Protein AF-A0A4Q4CUT7-F1 (afdb_monomer_lite)

Structure (mmCIF, N/CA/C/O backbone):
data_AF-A0A4Q4CUT7-F1
#
_entry.id   AF-A0A4Q4CUT7-F1
#
loop_
_atom_site.group_PDB
_atom_site.id
_atom_site.type_symbol
_atom_site.label_atom_i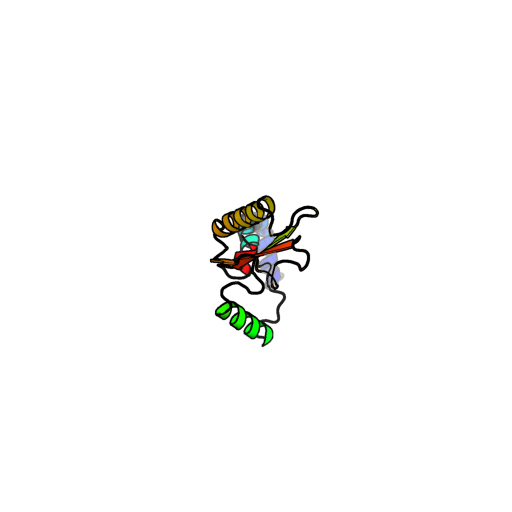d
_atom_site.label_alt_id
_atom_site.label_comp_id
_atom_site.label_asym_id
_atom_site.label_entity_id
_atom_site.label_seq_id
_atom_site.pdbx_PDB_ins_code
_atom_site.Cartn_x
_atom_site.Cartn_y
_atom_site.Cartn_z
_atom_site.occupancy
_atom_site.B_iso_or_equiv
_atom_site.auth_seq_id
_atom_site.auth_comp_id
_atom_site.auth_asym_id
_atom_site.auth_atom_id
_atom_site.pdbx_PDB_model_num
ATOM 1 N N . MET A 1 1 ? 40.977 17.526 -52.378 1.00 51.81 1 MET A N 1
ATOM 2 C CA . MET A 1 1 ? 39.789 16.823 -51.843 1.00 51.81 1 MET A CA 1
ATOM 3 C C . MET A 1 1 ? 39.900 16.820 -50.330 1.00 51.81 1 MET A C 1
ATOM 5 O O . MET A 1 1 ? 40.813 16.193 -49.818 1.00 51.81 1 MET A O 1
ATOM 9 N N . SER A 1 2 ? 39.071 17.582 -49.615 1.00 57.59 2 SER A N 1
ATOM 10 C CA . SER A 1 2 ? 39.191 17.692 -48.155 1.00 57.59 2 SER A CA 1
ATOM 11 C C . SER A 1 2 ? 38.788 16.368 -47.505 1.00 57.59 2 SER A C 1
ATOM 13 O O . SER A 1 2 ? 37.602 16.017 -47.482 1.00 57.59 2 SER A O 1
ATOM 15 N N . THR A 1 3 ? 39.781 15.613 -47.033 1.00 73.75 3 THR A N 1
ATOM 16 C CA . THR A 1 3 ? 39.597 14.352 -46.309 1.00 73.75 3 THR A CA 1
ATOM 17 C C . THR A 1 3 ? 39.015 14.676 -44.942 1.00 73.75 3 THR A C 1
ATOM 19 O O . THR A 1 3 ? 39.726 14.976 -43.990 1.00 73.75 3 THR A O 1
ATOM 22 N N . VAL A 1 4 ? 37.688 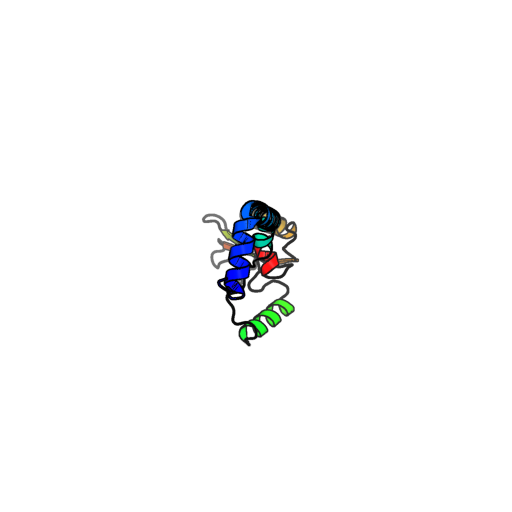14.709 -44.866 1.00 79.06 4 VAL A N 1
ATOM 23 C CA . VAL A 1 4 ? 36.985 14.925 -43.604 1.00 79.06 4 VAL A CA 1
ATOM 24 C C . VAL A 1 4 ? 37.221 13.735 -42.671 1.00 79.06 4 VAL A C 1
ATOM 26 O O . VAL A 1 4 ? 37.198 12.581 -43.106 1.00 79.06 4 VAL A O 1
ATOM 29 N N . GLY A 1 5 ? 37.440 14.018 -41.384 1.00 85.44 5 GLY A N 1
ATOM 30 C CA . GLY A 1 5 ? 37.562 12.990 -40.350 1.00 85.44 5 GLY A CA 1
ATOM 31 C C . GLY A 1 5 ? 36.273 12.167 -40.169 1.00 85.44 5 GLY A C 1
ATOM 32 O O . GLY A 1 5 ? 35.248 12.473 -40.786 1.00 85.44 5 GLY A O 1
ATOM 33 N N . PRO A 1 6 ? 36.279 11.132 -39.308 1.00 85.88 6 PRO A N 1
ATOM 34 C CA . PRO A 1 6 ? 35.166 10.185 -39.151 1.00 85.88 6 PRO A CA 1
ATOM 35 C C . PRO A 1 6 ? 33.792 10.836 -38.916 1.00 85.88 6 PRO A C 1
ATOM 37 O O . PRO A 1 6 ? 32.817 10.469 -39.570 1.00 85.88 6 PRO A O 1
ATOM 40 N N . ILE A 1 7 ? 33.722 11.869 -38.072 1.00 89.50 7 ILE A N 1
ATOM 41 C CA . ILE A 1 7 ? 32.482 12.618 -37.805 1.00 89.50 7 ILE A CA 1
ATOM 42 C C . ILE A 1 7 ? 32.025 13.413 -39.036 1.00 89.50 7 ILE A C 1
ATOM 44 O O . ILE A 1 7 ? 30.839 13.445 -39.355 1.00 89.50 7 ILE A O 1
ATOM 48 N N . GLY A 1 8 ? 32.959 13.998 -39.789 1.00 85.88 8 GLY A N 1
ATOM 49 C CA . GLY A 1 8 ? 32.640 14.719 -41.023 1.00 85.88 8 GLY A CA 1
ATOM 50 C C . GLY A 1 8 ? 32.170 13.796 -42.154 1.00 85.88 8 GLY A C 1
ATOM 51 O O . GLY A 1 8 ? 31.331 14.194 -42.963 1.00 85.88 8 GLY A O 1
ATOM 52 N N . ARG A 1 9 ? 32.641 12.541 -42.189 1.00 86.19 9 ARG A N 1
ATOM 53 C CA . ARG A 1 9 ? 32.096 11.499 -43.079 1.00 86.19 9 ARG A CA 1
ATOM 54 C C . ARG A 1 9 ? 30.661 11.139 -42.699 1.00 86.19 9 ARG A C 1
ATOM 56 O O . ARG A 1 9 ? 29.815 11.063 -43.587 1.00 86.19 9 ARG A O 1
ATOM 63 N N . LEU A 1 10 ? 30.390 10.973 -41.402 1.00 86.50 10 LEU A N 1
ATOM 64 C CA . LEU A 1 10 ? 29.047 10.704 -40.884 1.00 86.50 10 LEU A CA 1
ATOM 65 C C . LEU A 1 10 ? 28.084 11.855 -41.221 1.00 86.50 10 LEU A C 1
ATOM 67 O O . LEU A 1 10 ? 27.010 11.623 -41.762 1.00 86.50 10 LEU A O 1
ATOM 71 N N . GLY A 1 11 ? 28.509 13.103 -41.001 1.00 86.50 11 GLY A N 1
ATOM 72 C CA . GLY A 1 11 ? 27.724 14.294 -41.333 1.00 86.50 11 GLY A CA 1
ATOM 73 C C . GLY A 1 11 ? 27.413 14.407 -42.827 1.00 86.50 11 GLY A C 1
ATOM 74 O O . GLY A 1 11 ? 26.269 14.660 -43.200 1.00 86.50 11 GLY A O 1
ATOM 75 N N . ARG A 1 12 ? 28.396 14.145 -43.702 1.00 87.75 12 ARG A N 1
ATOM 76 C CA . ARG A 1 12 ? 28.175 14.124 -45.159 1.00 87.75 12 ARG A CA 1
ATOM 77 C C . ARG A 1 12 ? 27.188 13.029 -45.572 1.00 87.75 12 ARG A C 1
ATOM 79 O O . ARG A 1 12 ? 26.342 13.272 -46.432 1.00 87.75 12 ARG A O 1
ATOM 86 N N . TYR A 1 13 ? 27.280 11.842 -44.975 1.00 87.62 13 TYR A N 1
ATOM 87 C CA . TYR A 1 13 ? 26.352 10.743 -45.242 1.00 87.62 13 TYR A CA 1
ATOM 88 C C . TYR A 1 13 ? 24.923 11.106 -44.825 1.00 87.62 13 TYR A C 1
ATOM 90 O O . TYR A 1 13 ? 24.005 11.019 -45.639 1.00 87.62 13 TYR A O 1
ATOM 98 N N . THR A 1 14 ? 24.748 11.627 -43.610 1.00 88.00 14 THR A N 1
ATOM 99 C CA . THR A 1 14 ? 23.443 12.070 -43.108 1.00 88.00 14 THR A CA 1
ATOM 100 C C . THR A 1 14 ? 22.843 13.195 -43.951 1.00 88.00 14 THR A C 1
ATOM 102 O O . THR A 1 14 ? 21.649 13.167 -44.230 1.00 88.00 14 THR A O 1
ATOM 105 N N . ALA A 1 15 ? 23.650 14.154 -44.419 1.00 87.31 15 ALA A N 1
ATOM 106 C CA . ALA A 1 15 ? 23.176 15.251 -45.267 1.00 87.31 15 ALA A CA 1
ATOM 107 C C . ALA A 1 15 ? 22.746 14.783 -46.669 1.00 87.31 15 ALA A C 1
ATOM 109 O O . ALA A 1 15 ? 21.752 15.260 -47.209 1.00 87.31 15 ALA A O 1
ATOM 110 N N . THR A 1 16 ? 23.472 13.829 -47.256 1.00 92.06 16 THR A N 1
ATOM 111 C CA . THR A 1 16 ? 23.158 13.286 -48.592 1.00 92.06 16 THR A CA 1
ATOM 112 C C . THR A 1 16 ? 22.003 12.283 -48.573 1.00 92.06 16 THR A C 1
ATOM 114 O O . THR A 1 16 ? 21.274 12.181 -49.554 1.00 92.06 16 THR A O 1
ATOM 117 N N . HIS A 1 17 ? 21.783 11.597 -47.447 1.00 92.38 17 HIS A N 1
ATOM 118 C CA . HIS A 1 17 ? 20.719 10.602 -47.258 1.00 92.38 17 HIS A CA 1
ATOM 119 C C . HIS A 1 17 ? 19.637 11.086 -46.282 1.00 92.38 17 HIS A C 1
ATOM 121 O O . HIS A 1 17 ? 18.959 10.281 -45.642 1.00 92.38 17 HIS A O 1
ATOM 127 N N . PHE A 1 18 ? 19.451 12.407 -46.179 1.00 91.50 18 PHE A N 1
ATOM 128 C CA . PHE A 1 18 ? 18.626 13.051 -45.153 1.00 91.50 18 PHE A CA 1
ATOM 129 C C . PHE A 1 18 ? 17.238 12.420 -44.998 1.00 91.50 18 PHE A C 1
ATOM 131 O O . PHE A 1 18 ? 16.833 12.107 -43.884 1.00 91.50 18 PHE A O 1
ATOM 138 N N . LYS A 1 19 ? 16.531 12.156 -46.106 1.00 92.88 19 LYS A N 1
ATOM 139 C CA . LYS A 1 19 ? 15.190 11.546 -46.068 1.00 92.88 19 LYS A CA 1
ATOM 140 C C . LYS A 1 19 ? 15.194 10.151 -45.437 1.00 92.88 19 LYS A C 1
ATOM 142 O O . LYS A 1 19 ? 14.329 9.856 -44.624 1.00 92.88 19 LYS A O 1
ATOM 147 N N . GLN A 1 20 ? 16.161 9.303 -45.789 1.00 93.44 20 GLN A N 1
ATOM 148 C CA . GLN A 1 20 ? 16.259 7.942 -45.250 1.00 93.44 20 GLN A CA 1
ATOM 149 C C . GLN A 1 20 ? 16.626 7.963 -43.767 1.00 93.44 20 GLN A C 1
ATOM 151 O O . GLN A 1 20 ? 16.034 7.232 -42.978 1.00 93.44 20 GLN A O 1
ATOM 156 N N . VAL A 1 21 ? 17.555 8.840 -43.378 1.00 94.31 21 VAL A N 1
ATOM 157 C CA . VAL A 1 21 ? 17.946 9.004 -41.974 1.00 94.31 21 VAL A CA 1
ATOM 158 C C . VAL A 1 21 ? 16.781 9.548 -41.145 1.00 94.31 21 VAL A C 1
ATOM 160 O O . VAL A 1 21 ? 16.514 9.028 -40.066 1.00 94.31 21 VAL A O 1
ATOM 163 N N . ALA A 1 22 ? 16.043 10.534 -41.661 1.00 94.94 22 ALA A N 1
ATOM 164 C CA . ALA A 1 22 ? 14.864 11.085 -41.000 1.00 94.94 22 ALA A CA 1
ATOM 165 C C . ALA A 1 22 ? 13.750 10.039 -40.837 1.00 94.94 22 ALA A C 1
ATOM 167 O O . ALA A 1 22 ? 13.173 9.936 -39.760 1.00 94.94 22 ALA A O 1
ATOM 168 N N . ILE A 1 23 ? 13.484 9.224 -41.865 1.00 97.00 23 ILE A N 1
ATOM 169 C CA . ILE A 1 23 ? 12.526 8.110 -41.773 1.00 97.00 23 ILE A CA 1
ATOM 170 C C . ILE A 1 23 ? 12.998 7.077 -40.746 1.00 97.00 23 ILE A C 1
ATOM 172 O O . ILE A 1 23 ? 12.199 6.642 -39.925 1.00 97.00 23 ILE A O 1
ATOM 176 N N . GLY A 1 24 ? 14.285 6.717 -40.745 1.00 97.00 24 GLY A N 1
ATOM 177 C CA . GLY A 1 24 ? 14.851 5.782 -39.771 1.00 97.00 24 GLY A CA 1
ATOM 178 C C . GLY A 1 24 ? 14.673 6.260 -38.328 1.00 97.00 24 GLY A C 1
ATOM 179 O O . GLY A 1 24 ? 14.189 5.506 -37.485 1.00 97.00 24 GLY A O 1
ATOM 180 N N . TRP A 1 25 ? 14.977 7.532 -38.056 1.00 97.50 25 TRP A N 1
ATOM 181 C CA . TRP A 1 25 ? 14.715 8.145 -36.751 1.00 97.50 25 TRP A CA 1
ATOM 182 C C . TRP A 1 25 ? 13.224 8.235 -36.433 1.00 97.50 25 TRP A C 1
ATOM 184 O O . TRP A 1 25 ? 12.837 7.971 -35.300 1.00 97.50 25 TRP A O 1
ATOM 194 N N . GLY A 1 26 ? 12.380 8.553 -37.415 1.00 97.81 26 GLY A N 1
ATOM 195 C CA . GLY A 1 26 ? 10.928 8.579 -37.247 1.00 97.81 26 GLY A CA 1
ATOM 196 C C . GLY A 1 26 ? 10.371 7.215 -36.843 1.00 97.81 26 GLY A C 1
ATOM 197 O O . GLY A 1 26 ? 9.613 7.125 -35.883 1.00 97.81 26 GLY A O 1
ATOM 198 N N . ILE A 1 27 ? 10.802 6.142 -37.510 1.00 97.62 27 ILE A N 1
ATOM 199 C CA . ILE A 1 27 ? 10.438 4.765 -37.153 1.00 97.62 27 ILE A CA 1
ATOM 200 C C . ILE A 1 27 ? 10.931 4.436 -35.743 1.00 97.62 27 ILE A C 1
ATOM 202 O O . ILE A 1 27 ? 10.158 3.912 -34.949 1.00 97.62 27 ILE A O 1
ATOM 206 N N . LEU A 1 28 ? 12.180 4.772 -35.404 1.00 97.31 28 LEU A N 1
ATOM 207 C CA . LEU A 1 28 ? 12.722 4.539 -34.063 1.00 97.31 28 LEU A CA 1
ATOM 208 C C . LEU A 1 28 ? 11.877 5.237 -32.987 1.00 97.31 28 LEU A C 1
ATOM 210 O O . LEU A 1 28 ? 11.495 4.609 -32.004 1.00 97.31 28 LEU A O 1
ATOM 214 N N . VAL A 1 29 ? 11.556 6.518 -33.186 1.00 97.38 29 VAL A N 1
ATOM 215 C CA . VAL A 1 29 ? 10.726 7.297 -32.259 1.00 97.38 29 VAL A CA 1
ATOM 216 C C . VAL A 1 29 ? 9.326 6.704 -32.152 1.00 97.38 29 VAL A C 1
ATOM 218 O O . VAL A 1 29 ? 8.828 6.569 -31.042 1.00 97.38 29 VAL A O 1
ATOM 221 N N . LEU A 1 30 ? 8.705 6.301 -33.263 1.00 97.06 30 LEU A N 1
ATOM 222 C CA . LEU A 1 30 ? 7.387 5.659 -33.248 1.00 97.06 30 LEU A CA 1
ATOM 223 C C . LEU A 1 30 ? 7.407 4.337 -32.480 1.00 97.06 30 LEU A C 1
ATOM 225 O O . LEU A 1 30 ? 6.518 4.089 -31.670 1.00 97.06 30 LEU A O 1
ATOM 229 N N . VAL A 1 31 ? 8.435 3.512 -32.685 1.00 95.62 31 VAL A N 1
ATOM 230 C CA . VAL A 1 31 ? 8.616 2.270 -31.926 1.00 95.62 31 VAL A CA 1
ATOM 231 C C . VAL A 1 31 ? 8.747 2.587 -30.439 1.00 95.62 31 VAL A C 1
ATOM 233 O O . VAL A 1 31 ? 8.002 2.027 -29.644 1.00 95.62 31 VAL A O 1
ATOM 236 N N . LEU A 1 32 ? 9.619 3.521 -30.049 1.00 94.94 32 LEU A N 1
ATOM 237 C CA . LEU A 1 32 ? 9.782 3.919 -28.646 1.00 94.94 32 LEU A CA 1
ATOM 238 C C . LEU A 1 32 ? 8.498 4.516 -28.048 1.00 94.94 32 LEU A C 1
ATOM 240 O O . LEU A 1 32 ? 8.172 4.221 -26.901 1.00 94.94 32 LEU A O 1
ATOM 244 N N . ALA A 1 33 ? 7.736 5.291 -28.821 1.00 91.94 33 ALA A N 1
ATOM 245 C CA . ALA A 1 33 ? 6.464 5.868 -28.394 1.00 91.94 33 ALA A CA 1
ATOM 246 C C . ALA A 1 33 ? 5.421 4.788 -28.068 1.00 91.94 33 ALA A C 1
ATOM 248 O O . ALA A 1 33 ? 4.698 4.921 -27.085 1.00 91.94 33 ALA A O 1
ATOM 249 N N . VAL A 1 34 ? 5.392 3.678 -28.814 1.00 93.19 34 VAL A N 1
ATOM 250 C CA . VAL A 1 34 ? 4.544 2.514 -28.487 1.00 93.19 34 VAL A CA 1
ATOM 251 C C . VAL A 1 34 ? 4.910 1.905 -27.126 1.00 93.19 34 VAL A C 1
ATOM 253 O O . VAL A 1 34 ? 4.046 1.362 -26.439 1.00 93.19 34 VAL A O 1
ATOM 256 N N . PHE A 1 35 ? 6.172 2.006 -26.699 1.00 88.38 35 PHE A N 1
ATOM 257 C CA . PHE A 1 35 ? 6.619 1.535 -25.384 1.00 88.38 35 PHE A CA 1
ATOM 258 C C . PHE A 1 35 ? 6.476 2.574 -24.266 1.00 88.38 35 PHE A C 1
ATOM 260 O O . PHE A 1 35 ? 6.584 2.191 -23.101 1.00 88.38 35 PHE A O 1
ATOM 267 N N . ALA A 1 36 ? 6.194 3.843 -24.576 1.00 85.75 36 ALA A N 1
ATOM 268 C CA . ALA A 1 36 ? 6.106 4.910 -23.578 1.00 85.75 36 ALA A CA 1
ATOM 269 C C . ALA A 1 36 ? 5.124 4.605 -22.424 1.00 85.75 36 ALA A C 1
ATOM 271 O O . ALA A 1 36 ? 5.534 4.761 -21.275 1.00 85.75 36 ALA A O 1
ATOM 272 N N . PRO A 1 37 ? 3.911 4.053 -22.657 1.00 81.56 37 PRO A N 1
ATOM 273 C CA . PRO A 1 37 ? 2.988 3.724 -21.563 1.00 81.56 37 PRO A CA 1
ATOM 274 C C . PRO A 1 37 ? 3.527 2.667 -20.588 1.00 81.56 37 PRO A C 1
ATOM 276 O O . PRO A 1 37 ? 3.138 2.627 -19.425 1.00 81.56 37 PRO A O 1
ATOM 279 N N . ARG A 1 38 ? 4.445 1.794 -21.032 1.00 78.56 38 ARG A N 1
ATOM 280 C CA . ARG A 1 38 ? 5.034 0.768 -20.155 1.00 78.56 38 ARG A CA 1
ATOM 281 C C . ARG A 1 38 ? 6.027 1.351 -19.157 1.00 78.56 38 ARG A C 1
ATOM 283 O O . ARG A 1 38 ? 6.238 0.746 -18.109 1.00 78.56 38 ARG A O 1
ATOM 290 N N . VAL A 1 39 ? 6.624 2.501 -19.463 1.00 79.44 39 VAL A N 1
ATOM 291 C CA . VAL A 1 39 ? 7.623 3.142 -18.600 1.00 79.44 39 VAL A CA 1
ATOM 292 C C . VAL A 1 39 ? 6.992 3.525 -17.263 1.00 79.44 39 VAL A C 1
ATOM 294 O O . VAL A 1 39 ? 7.537 3.175 -16.224 1.00 79.44 39 VAL A O 1
ATOM 297 N N . GLU A 1 40 ? 5.798 4.116 -17.274 1.00 71.50 40 GLU A N 1
ATOM 298 C CA . GLU A 1 40 ? 5.074 4.500 -16.053 1.00 71.50 40 GLU A CA 1
ATOM 299 C C . GLU A 1 40 ? 4.776 3.299 -15.146 1.00 71.50 40 GLU A C 1
ATOM 301 O O . GLU A 1 40 ? 4.951 3.382 -13.936 1.00 71.50 40 GLU A O 1
ATOM 306 N N . SER A 1 41 ? 4.426 2.145 -15.726 1.00 66.88 41 SER A N 1
ATOM 307 C CA . SER A 1 41 ? 4.213 0.911 -14.955 1.00 66.88 41 SER A CA 1
ATOM 308 C C . SER A 1 41 ? 5.506 0.300 -14.398 1.00 66.88 41 SER A C 1
ATOM 310 O O . SER A 1 41 ? 5.474 -0.416 -13.397 1.00 66.88 41 SER A O 1
ATOM 312 N N . ALA A 1 42 ? 6.644 0.552 -15.050 1.00 67.94 42 ALA A N 1
ATOM 313 C CA . ALA A 1 42 ? 7.939 -0.021 -14.693 1.00 67.94 42 ALA A CA 1
ATOM 314 C C . ALA A 1 42 ? 8.691 0.809 -13.644 1.00 67.94 42 ALA A C 1
ATOM 316 O O . ALA A 1 42 ? 9.551 0.269 -12.947 1.00 67.94 42 ALA A O 1
ATOM 317 N N . LEU A 1 43 ? 8.376 2.099 -13.516 1.00 68.00 43 LEU A N 1
ATOM 318 C CA . LEU A 1 43 ? 8.912 2.929 -12.446 1.00 68.00 43 LEU A CA 1
ATOM 319 C C . LEU A 1 43 ? 8.231 2.560 -11.125 1.00 68.00 43 LEU A C 1
ATOM 321 O O . LEU A 1 43 ? 7.008 2.486 -11.032 1.00 68.00 43 LEU A O 1
ATOM 325 N N . SER A 1 44 ? 9.034 2.330 -10.088 1.00 65.38 44 SER A N 1
ATOM 326 C CA . SER A 1 44 ? 8.513 2.220 -8.730 1.00 65.38 44 SER A CA 1
ATOM 327 C C . SER A 1 44 ? 8.380 3.613 -8.114 1.00 65.38 44 SER A C 1
ATOM 329 O O . SER A 1 44 ? 9.279 4.441 -8.250 1.00 65.38 44 SER A O 1
ATOM 331 N N . GLY A 1 45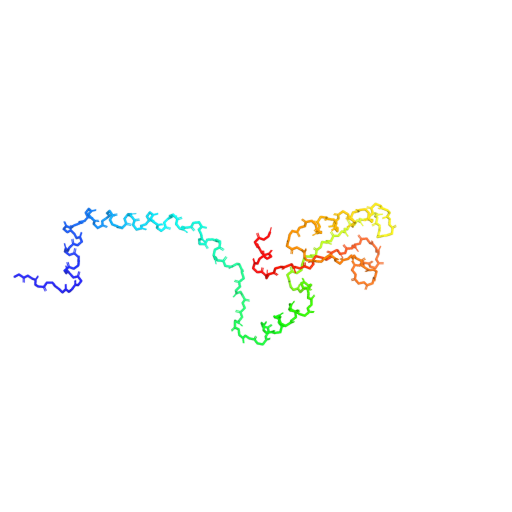 ? 7.277 3.858 -7.401 1.00 63.44 45 GLY A N 1
ATOM 332 C CA . GLY A 1 45 ? 7.146 5.008 -6.498 1.00 63.44 45 GLY A CA 1
ATOM 333 C C . GLY A 1 45 ? 7.989 4.870 -5.220 1.00 63.44 45 GLY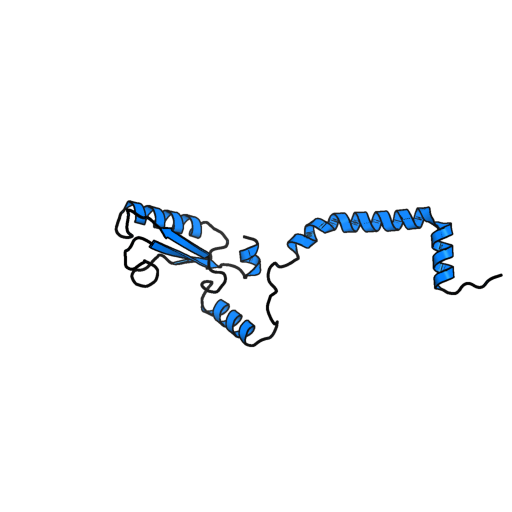 A C 1
ATOM 334 O O . GLY A 1 45 ? 8.121 5.826 -4.456 1.00 63.44 45 GLY A O 1
ATOM 335 N N . ALA A 1 46 ? 8.569 3.690 -4.985 1.00 60.06 46 ALA A N 1
ATOM 336 C CA . ALA A 1 46 ? 9.511 3.417 -3.911 1.00 60.06 46 ALA A CA 1
ATOM 337 C C . ALA A 1 46 ? 10.965 3.532 -4.407 1.00 60.06 46 ALA A C 1
ATOM 339 O O . ALA A 1 46 ? 11.253 3.390 -5.593 1.00 60.06 46 ALA A O 1
ATOM 340 N N . GLY A 1 47 ? 11.897 3.787 -3.488 1.00 65.44 47 GLY A N 1
ATOM 341 C CA . GLY A 1 47 ? 13.317 4.001 -3.813 1.00 65.44 47 GLY A CA 1
ATOM 342 C C . GLY A 1 47 ? 13.998 5.075 -2.965 1.00 65.44 47 GLY A C 1
ATOM 343 O O . GLY A 1 47 ? 15.200 5.284 -3.086 1.00 65.44 47 GLY A O 1
ATOM 344 N N . TRP A 1 48 ? 13.253 5.734 -2.074 1.00 73.44 48 TRP A N 1
ATOM 345 C CA . TRP A 1 48 ? 13.770 6.679 -1.080 1.00 73.44 48 TRP A CA 1
ATOM 346 C C . TRP A 1 48 ? 14.453 5.961 0.095 1.00 73.44 48 TRP A C 1
ATOM 348 O O . TRP A 1 48 ? 14.114 6.171 1.257 1.00 73.44 48 TRP A O 1
ATOM 358 N N . GLU A 1 49 ? 15.390 5.069 -0.207 1.00 79.06 49 GLU A N 1
ATOM 359 C CA . GLU A 1 49 ? 16.144 4.302 0.779 1.00 79.06 49 GLU A CA 1
ATOM 360 C C . GLU A 1 49 ? 17.610 4.158 0.368 1.00 79.06 49 GLU A C 1
ATOM 362 O O . GLU A 1 49 ? 17.968 4.262 -0.804 1.00 79.06 49 GLU A O 1
ATOM 367 N N . ALA A 1 50 ? 18.474 3.901 1.348 1.00 84.12 50 ALA A N 1
ATOM 368 C CA . ALA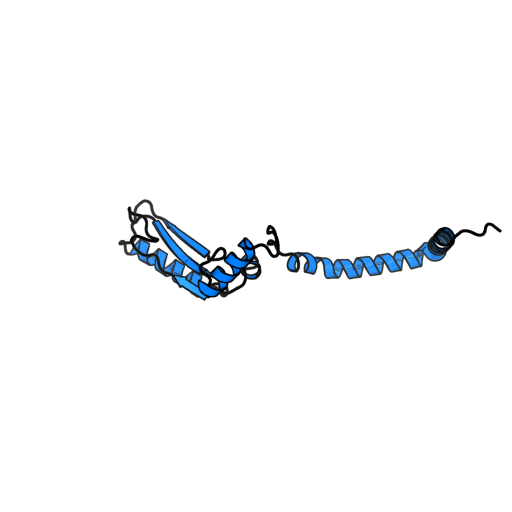 A 1 50 ? 19.864 3.559 1.093 1.00 84.12 50 ALA A CA 1
ATOM 369 C C . ALA A 1 50 ? 19.965 2.040 0.905 1.00 84.12 50 ALA A C 1
ATOM 371 O O . ALA A 1 50 ? 20.069 1.293 1.878 1.00 84.12 50 ALA A O 1
ATOM 372 N N . SER A 1 51 ? 19.880 1.576 -0.344 1.00 81.88 51 SER A N 1
ATOM 373 C CA . SER A 1 51 ? 19.898 0.143 -0.654 1.00 81.88 51 SER A CA 1
ATOM 374 C C . SER A 1 51 ? 21.118 -0.551 -0.034 1.00 81.88 51 SER A C 1
ATOM 376 O O . SER A 1 51 ? 22.255 -0.128 -0.233 1.00 81.88 51 SER A O 1
ATOM 378 N N . GLY A 1 52 ? 20.869 -1.623 0.722 1.00 83.75 52 GLY A N 1
ATOM 379 C CA . GLY A 1 52 ? 21.905 -2.386 1.429 1.00 83.75 52 GLY A CA 1
ATOM 380 C C . GLY A 1 52 ? 22.224 -1.903 2.849 1.00 83.75 52 GLY A C 1
ATOM 381 O O . GLY A 1 52 ? 23.094 -2.489 3.487 1.00 83.75 52 GLY A O 1
ATOM 382 N N . SER A 1 53 ? 21.542 -0.877 3.369 1.00 90.50 53 SER A N 1
ATOM 383 C CA . SER A 1 53 ? 21.701 -0.461 4.767 1.00 90.50 53 SER A CA 1
ATOM 384 C C . SER A 1 53 ? 21.119 -1.477 5.759 1.00 90.50 53 SER A C 1
ATOM 386 O O . SER A 1 53 ? 20.171 -2.210 5.459 1.00 90.50 53 SER A O 1
ATOM 388 N N . GLU A 1 54 ? 21.618 -1.446 6.998 1.00 91.38 54 GLU A N 1
ATOM 389 C CA . GLU A 1 54 ? 21.060 -2.228 8.112 1.00 91.38 54 GLU A CA 1
ATOM 390 C C . GLU A 1 54 ? 19.581 -1.893 8.372 1.00 91.38 54 GLU A C 1
ATOM 392 O O . GLU A 1 54 ? 18.802 -2.770 8.737 1.00 91.38 54 GLU A O 1
ATOM 397 N N . SER A 1 55 ? 19.155 -0.646 8.131 1.00 86.94 55 SER A N 1
ATOM 398 C CA . SER A 1 55 ? 17.754 -0.232 8.289 1.00 86.94 55 SER A CA 1
ATOM 399 C C . SER A 1 55 ? 16.820 -0.878 7.261 1.00 86.94 55 SER A C 1
ATOM 401 O O . SER A 1 55 ? 15.715 -1.292 7.618 1.00 86.94 55 SER A O 1
ATOM 403 N N . VAL A 1 56 ? 17.260 -1.027 6.006 1.00 85.25 56 VAL A N 1
ATOM 404 C CA . VAL A 1 56 ? 16.508 -1.760 4.974 1.00 85.25 56 VAL A CA 1
ATOM 405 C C . VAL A 1 56 ? 16.455 -3.246 5.323 1.00 85.25 56 VAL A C 1
ATOM 407 O O . VAL A 1 56 ? 15.394 -3.862 5.232 1.00 85.25 56 VAL A O 1
ATOM 410 N N . GLN A 1 57 ? 17.563 -3.815 5.804 1.00 85.62 57 GLN A N 1
ATOM 411 C CA . GLN A 1 57 ? 17.600 -5.212 6.236 1.00 85.62 57 GLN A CA 1
ATOM 412 C C . GLN A 1 57 ? 16.666 -5.474 7.429 1.00 85.62 57 GLN A C 1
ATOM 414 O O . GLN A 1 57 ? 15.915 -6.449 7.421 1.00 85.62 57 GLN A O 1
ATOM 419 N N . ALA A 1 58 ? 16.651 -4.585 8.426 1.00 87.12 58 ALA A N 1
ATOM 420 C CA . ALA A 1 58 ? 15.735 -4.668 9.560 1.00 87.12 58 ALA A CA 1
ATOM 421 C C . ALA A 1 58 ? 14.267 -4.603 9.109 1.00 87.12 58 ALA A C 1
ATOM 423 O O . ALA A 1 58 ? 13.458 -5.418 9.550 1.00 87.12 58 ALA A O 1
ATOM 424 N N . ARG A 1 59 ? 13.926 -3.698 8.180 1.00 79.94 59 ARG A N 1
ATOM 425 C CA . ARG A 1 59 ? 12.575 -3.605 7.605 1.00 79.94 59 ARG A CA 1
ATOM 426 C C . ARG A 1 59 ? 12.168 -4.893 6.889 1.00 79.94 59 ARG A C 1
ATOM 428 O O . ARG A 1 59 ? 11.093 -5.406 7.164 1.00 79.94 59 ARG A O 1
ATOM 435 N N . GLN A 1 60 ? 13.040 -5.468 6.059 1.00 79.44 60 GLN A N 1
ATOM 436 C CA . GLN A 1 60 ? 12.770 -6.741 5.373 1.00 79.44 60 GLN A CA 1
ATOM 437 C C . GLN A 1 60 ? 12.545 -7.901 6.354 1.00 79.44 60 GLN A C 1
ATOM 439 O O . GLN A 1 60 ? 11.668 -8.741 6.144 1.00 79.44 60 GLN A O 1
ATOM 444 N N . LEU A 1 61 ? 13.320 -7.953 7.443 1.00 84.12 61 LEU A N 1
ATOM 445 C CA . LEU A 1 61 ? 13.138 -8.951 8.497 1.00 84.12 61 LEU A CA 1
ATOM 446 C C . LEU A 1 61 ? 11.811 -8.757 9.241 1.00 84.12 61 LEU A C 1
ATOM 448 O O . LEU A 1 61 ? 11.138 -9.742 9.541 1.00 84.12 61 LEU A O 1
ATOM 452 N N . ILE A 1 62 ? 11.415 -7.514 9.520 1.00 80.62 62 ILE A N 1
ATOM 453 C CA . ILE A 1 62 ? 10.113 -7.195 10.118 1.00 80.62 62 ILE A CA 1
ATOM 454 C C . ILE A 1 62 ? 8.987 -7.606 9.164 1.00 80.62 62 ILE A C 1
ATOM 456 O O . ILE A 1 62 ? 8.105 -8.354 9.572 1.00 80.62 62 ILE A O 1
ATOM 460 N N . ASP A 1 63 ? 9.043 -7.215 7.891 1.00 74.81 63 ASP A N 1
ATOM 461 C CA . ASP A 1 63 ? 8.029 -7.553 6.883 1.00 74.81 63 ASP A CA 1
ATOM 462 C C . ASP A 1 63 ? 7.819 -9.072 6.778 1.00 74.81 63 ASP A C 1
ATOM 464 O O . ASP A 1 63 ? 6.684 -9.554 6.815 1.00 74.81 63 ASP A O 1
ATOM 468 N N . LYS A 1 64 ? 8.918 -9.841 6.736 1.00 76.00 64 LYS A N 1
ATOM 469 C CA . LYS A 1 64 ? 8.888 -11.309 6.655 1.00 76.00 64 LYS A CA 1
ATOM 470 C C . LYS A 1 64 ? 8.259 -11.965 7.888 1.00 76.00 64 LYS A C 1
ATOM 472 O O . LYS A 1 64 ? 7.596 -12.989 7.753 1.00 76.00 64 LYS A O 1
ATOM 477 N N . ASN A 1 65 ? 8.483 -11.407 9.077 1.00 79.69 65 ASN A N 1
ATOM 478 C CA . ASN A 1 65 ? 8.092 -12.042 10.339 1.00 79.69 65 ASN A CA 1
ATOM 479 C C . ASN A 1 65 ? 6.773 -11.507 10.923 1.00 79.69 65 ASN A C 1
ATOM 481 O O . ASN A 1 65 ? 6.158 -12.177 11.747 1.00 79.69 65 ASN A O 1
ATOM 485 N N . VAL A 1 66 ? 6.324 -10.320 10.506 1.00 76.25 66 VAL A N 1
ATOM 486 C CA . VAL A 1 66 ? 5.142 -9.629 11.060 1.00 76.25 66 VAL A CA 1
ATOM 487 C C . VAL A 1 66 ? 3.897 -9.800 10.167 1.00 76.25 66 VAL A C 1
ATOM 489 O O . VAL A 1 66 ? 2.806 -9.330 10.495 1.00 76.25 66 VAL A O 1
ATOM 492 N N . GLY A 1 67 ? 4.018 -10.564 9.073 1.00 73.12 67 GLY A N 1
ATOM 493 C CA . GLY A 1 67 ? 2.882 -11.092 8.310 1.00 73.12 67 GLY A CA 1
ATOM 494 C C . GLY A 1 67 ? 1.997 -10.002 7.707 1.00 73.12 67 GLY A C 1
ATOM 495 O O . GLY A 1 67 ? 0.782 -10.024 7.909 1.00 73.12 67 GLY A O 1
ATOM 496 N N . GLY A 1 68 ? 2.617 -9.020 7.044 1.00 75.06 68 GLY A N 1
ATOM 497 C CA . GLY A 1 68 ? 1.932 -7.937 6.328 1.00 75.06 68 GLY A CA 1
ATOM 498 C C . GLY A 1 68 ? 1.458 -6.762 7.193 1.00 75.06 68 GLY A C 1
ATOM 499 O O . GLY A 1 68 ? 0.950 -5.787 6.648 1.00 75.06 68 GLY A O 1
ATOM 500 N N . LEU A 1 69 ? 1.639 -6.805 8.521 1.00 80.12 69 LEU A N 1
ATOM 501 C CA . LEU A 1 69 ? 1.295 -5.705 9.445 1.00 80.12 69 LEU A CA 1
ATOM 502 C C . LEU A 1 69 ? 2.427 -4.675 9.631 1.00 80.12 69 LEU A C 1
ATOM 504 O O . LEU A 1 69 ? 2.548 -4.049 10.682 1.00 80.12 69 LEU A O 1
ATOM 508 N N . SER A 1 70 ? 3.296 -4.531 8.638 1.00 77.00 70 SER A N 1
ATOM 509 C CA . SER A 1 70 ? 4.429 -3.613 8.687 1.00 77.00 70 SER A CA 1
ATOM 510 C C . SER A 1 70 ? 4.081 -2.256 8.060 1.00 77.00 70 SER A C 1
ATOM 512 O O . SER A 1 70 ? 2.930 -1.826 8.080 1.00 77.00 70 SER A O 1
ATOM 514 N N . SER A 1 71 ? 5.064 -1.557 7.485 1.00 76.88 71 SER A N 1
ATOM 515 C CA . SER A 1 71 ? 4.896 -0.226 6.883 1.00 76.88 71 SER A CA 1
ATOM 516 C C . SER A 1 71 ? 3.854 -0.137 5.764 1.00 76.88 71 SER A C 1
ATOM 518 O O . SER A 1 71 ? 3.470 0.965 5.394 1.00 76.88 71 SER A O 1
ATOM 520 N N . SER A 1 72 ? 3.455 -1.275 5.197 1.00 78.50 72 SER A N 1
ATOM 521 C CA . SER A 1 72 ? 2.552 -1.350 4.043 1.00 78.50 72 SER A CA 1
ATOM 522 C C . SER A 1 72 ? 1.143 -1.811 4.431 1.00 78.50 72 SER A C 1
ATOM 524 O O . SER A 1 72 ? 0.305 -2.022 3.560 1.00 78.50 72 SER A O 1
ATOM 526 N N . ALA A 1 73 ? 0.877 -1.982 5.730 1.00 87.38 73 ALA A N 1
ATOM 527 C CA . ALA A 1 73 ? -0.444 -2.326 6.233 1.00 87.38 73 ALA A CA 1
ATOM 528 C C . ALA A 1 73 ? -1.431 -1.171 6.026 1.00 87.38 73 ALA A C 1
ATOM 530 O O . ALA A 1 73 ? -1.120 -0.008 6.294 1.00 87.38 73 ALA A O 1
ATOM 531 N N . L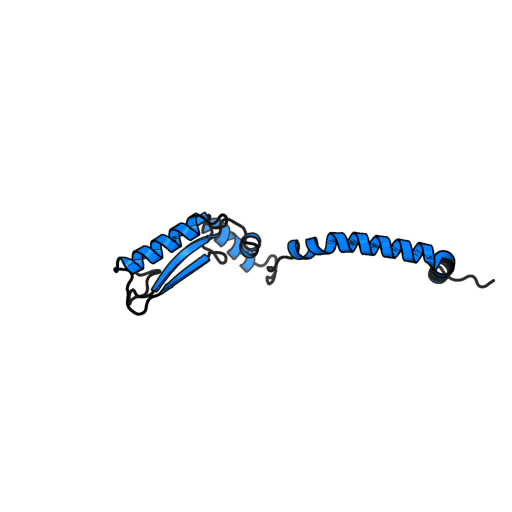EU A 1 74 ? -2.650 -1.505 5.621 1.00 90.19 74 LEU A N 1
ATOM 532 C CA . LEU A 1 74 ? -3.747 -0.553 5.535 1.00 90.19 74 LEU A CA 1
ATOM 533 C C . LEU A 1 74 ? -4.314 -0.307 6.934 1.00 90.19 74 LEU A C 1
ATOM 535 O O . LEU A 1 74 ? -4.555 -1.250 7.689 1.00 90.19 74 LEU A O 1
ATOM 539 N N . GLN A 1 75 ? -4.554 0.954 7.278 1.00 93.31 75 GLN A N 1
ATOM 540 C CA . GLN A 1 75 ? -5.231 1.336 8.516 1.00 93.31 75 GLN A CA 1
ATOM 541 C C . GLN A 1 75 ? -6.482 2.133 8.169 1.00 93.31 75 GLN A C 1
ATOM 543 O O . GLN A 1 75 ? -6.390 3.222 7.607 1.00 93.31 75 GLN A O 1
ATOM 548 N N . VAL A 1 76 ? -7.649 1.589 8.505 1.00 95.31 76 VAL A N 1
ATOM 549 C CA . VAL A 1 76 ? -8.933 2.257 8.295 1.00 95.31 76 VAL A CA 1
ATOM 550 C C . VAL A 1 76 ? -9.451 2.751 9.633 1.00 95.31 76 VAL A C 1
ATOM 552 O O . VAL A 1 76 ? -9.692 1.962 10.547 1.00 95.31 76 VAL A O 1
ATOM 555 N N . VAL A 1 77 ? -9.615 4.066 9.742 1.00 96.62 77 VAL A N 1
ATOM 556 C CA . VAL A 1 77 ? -10.131 4.720 10.942 1.00 96.62 77 VAL A CA 1
ATOM 557 C C . VAL A 1 77 ? -11.641 4.872 10.814 1.00 96.62 77 VAL A C 1
ATOM 559 O O . VAL A 1 77 ? -12.135 5.515 9.890 1.00 96.62 77 VAL A O 1
ATOM 562 N N . VAL A 1 78 ? -12.370 4.298 11.763 1.00 96.88 78 VAL A N 1
ATOM 563 C CA . VAL A 1 78 ? -13.809 4.492 11.939 1.00 96.88 78 VAL A CA 1
ATOM 564 C C . VAL A 1 78 ? -13.993 5.434 13.121 1.00 96.88 78 VAL A C 1
ATOM 566 O O . VAL A 1 78 ? -13.536 5.128 14.221 1.00 96.88 78 VAL A O 1
ATOM 569 N N . HIS A 1 79 ? -14.633 6.580 12.896 1.00 97.12 79 HIS A N 1
ATOM 570 C CA . HIS A 1 79 ? -14.849 7.606 13.915 1.00 97.12 79 HIS A CA 1
ATOM 571 C C . HIS A 1 79 ? -16.309 8.067 13.939 1.00 97.12 79 HIS A C 1
ATOM 573 O O . HIS A 1 79 ? -16.950 8.153 12.890 1.00 97.12 79 HIS A O 1
ATOM 579 N N . SER A 1 80 ? -16.823 8.386 15.127 1.00 96.88 80 SER A N 1
ATOM 580 C CA . SER A 1 80 ? -18.142 8.989 15.317 1.00 96.88 80 SER A CA 1
ATOM 581 C C . SER A 1 80 ? -18.148 9.912 16.529 1.00 96.88 80 SER A C 1
ATOM 583 O O . SER A 1 80 ? -17.698 9.520 17.598 1.00 96.88 80 SER A O 1
ATOM 585 N N . GLU A 1 81 ? -18.723 11.106 16.389 1.00 95.81 81 GLU A N 1
ATOM 586 C CA . GLU A 1 81 ? -18.861 12.063 17.498 1.00 95.81 81 GLU A CA 1
ATOM 587 C C . GLU A 1 81 ? -19.953 11.660 18.501 1.00 95.81 81 GLU A C 1
ATOM 589 O O . GLU A 1 81 ? -19.950 12.111 19.642 1.00 95.81 81 GLU A O 1
ATOM 594 N N . THR A 1 82 ? -20.913 10.829 18.081 1.00 96.50 82 THR A N 1
ATOM 595 C CA . THR A 1 82 ? -22.120 10.518 18.869 1.00 96.50 82 THR A CA 1
ATOM 596 C C . THR A 1 82 ? -22.233 9.054 19.267 1.00 96.50 82 THR A C 1
ATOM 598 O O . THR A 1 82 ? -22.961 8.744 20.205 1.00 96.50 82 THR A O 1
ATOM 601 N N . GLN A 1 83 ? -21.529 8.159 18.572 1.00 96.19 83 GLN A N 1
ATOM 602 C CA . GLN A 1 83 ? -21.558 6.716 18.812 1.00 96.19 83 GLN A CA 1
ATOM 603 C C . GLN A 1 83 ? -20.178 6.211 19.221 1.00 96.19 83 GLN A C 1
ATOM 605 O O . GLN A 1 83 ? -19.154 6.752 18.810 1.00 96.19 83 GLN A O 1
ATOM 610 N N . THR A 1 84 ? -20.169 5.130 19.983 1.00 96.38 84 THR A N 1
ATOM 611 C CA . THR A 1 84 ? -18.988 4.466 20.527 1.00 96.38 84 THR A CA 1
ATOM 612 C C . THR A 1 84 ? -18.902 3.021 20.040 1.00 96.38 84 THR A C 1
ATOM 614 O O . THR A 1 84 ? -19.878 2.452 19.558 1.00 96.38 84 THR A O 1
ATOM 617 N N . ALA A 1 85 ? -17.747 2.379 20.215 1.00 92.94 85 ALA A N 1
ATOM 618 C CA . ALA A 1 85 ? -17.502 0.993 19.807 1.00 92.94 85 ALA A CA 1
ATOM 619 C C . ALA A 1 85 ? -18.450 -0.058 20.429 1.00 92.94 85 ALA A C 1
ATOM 621 O O . ALA A 1 85 ? -18.509 -1.197 19.956 1.00 92.94 85 ALA A O 1
ATOM 622 N N . THR A 1 86 ? -19.197 0.294 21.479 1.00 93.25 86 THR A N 1
ATOM 623 C CA . THR A 1 86 ? -20.231 -0.570 22.067 1.00 93.25 86 THR A CA 1
ATOM 624 C C . THR A 1 86 ? -21.590 -0.445 21.384 1.00 93.25 86 THR A C 1
ATOM 626 O O . THR A 1 86 ? -22.443 -1.307 21.582 1.00 93.25 86 THR A O 1
ATOM 629 N N . ASP A 1 87 ? -21.800 0.592 20.572 1.00 96.94 87 ASP A N 1
ATOM 630 C CA . ASP A 1 87 ? -23.079 0.836 19.919 1.00 96.94 87 ASP A CA 1
ATOM 631 C C . ASP A 1 87 ? -23.265 -0.068 18.689 1.00 96.94 87 ASP A C 1
ATOM 633 O O . ASP A 1 87 ? -22.349 -0.194 17.867 1.00 96.94 87 ASP A O 1
ATOM 637 N N . PRO A 1 88 ? -24.465 -0.650 18.478 1.00 96.94 88 PRO A N 1
ATOM 638 C CA . PRO A 1 88 ? -24.712 -1.557 17.354 1.00 96.94 88 PRO A CA 1
ATOM 639 C C . PRO A 1 88 ? -24.428 -0.936 15.981 1.00 96.94 88 PRO A C 1
ATOM 641 O O . PRO A 1 88 ? -23.929 -1.606 15.079 1.00 96.94 88 PRO A O 1
ATOM 644 N N . ALA A 1 89 ? -24.721 0.358 15.818 1.00 95.69 89 ALA A N 1
ATOM 645 C CA . ALA A 1 89 ? -24.475 1.075 14.569 1.00 95.69 89 ALA A CA 1
ATOM 646 C C . ALA A 1 89 ? -22.972 1.239 14.280 1.00 95.69 89 ALA A C 1
ATOM 648 O O . ALA A 1 89 ? -22.538 1.048 13.142 1.00 95.69 89 ALA A O 1
ATOM 649 N N . PHE A 1 90 ? -22.167 1.508 15.310 1.00 97.19 90 PHE A N 1
ATOM 650 C CA . PHE A 1 90 ? -20.714 1.600 15.184 1.00 97.19 90 PHE A CA 1
ATOM 651 C C . PHE A 1 90 ? -20.104 0.229 14.864 1.00 97.19 90 PHE A C 1
ATOM 653 O O . PHE A 1 90 ? -19.266 0.106 13.969 1.00 97.19 90 PHE A O 1
ATOM 660 N N . GLN A 1 91 ? -20.578 -0.830 15.527 1.00 96.62 91 GLN A N 1
ATOM 661 C CA . GLN A 1 91 ? -20.148 -2.204 15.246 1.00 96.62 91 GLN A CA 1
ATOM 662 C C . GLN A 1 91 ? -20.493 -2.642 13.820 1.00 96.62 91 GLN A C 1
ATOM 664 O O . GLN A 1 91 ? -19.681 -3.297 13.168 1.00 96.62 91 GLN A O 1
ATOM 669 N N . ALA A 1 92 ? -21.650 -2.234 13.292 1.00 97.12 92 ALA A N 1
ATOM 670 C CA . ALA A 1 92 ? -22.007 -2.485 11.898 1.00 97.12 92 ALA A CA 1
ATOM 671 C C . ALA A 1 92 ? -21.050 -1.781 10.915 1.00 97.12 92 ALA A C 1
ATOM 673 O O . ALA A 1 92 ? -20.682 -2.363 9.893 1.00 97.12 92 ALA A O 1
ATOM 674 N N . ALA A 1 93 ? -20.604 -0.558 11.227 1.00 96.69 93 ALA A N 1
ATOM 675 C CA . ALA A 1 93 ? -19.616 0.159 10.421 1.00 96.69 93 ALA A CA 1
ATOM 676 C C . ALA A 1 93 ? -18.237 -0.527 10.445 1.00 96.69 93 ALA A C 1
ATOM 678 O O . ALA A 1 93 ? -17.611 -0.681 9.391 1.00 96.69 93 ALA A O 1
ATOM 679 N N . ILE A 1 94 ? -17.794 -1.012 11.614 1.00 97.12 94 ILE A N 1
ATOM 680 C CA . ILE A 1 94 ? -16.586 -1.846 11.731 1.00 97.12 94 ILE A CA 1
ATOM 681 C C . ILE A 1 94 ? -16.738 -3.111 10.878 1.00 97.12 94 ILE A C 1
ATOM 683 O O . ILE A 1 94 ? -15.891 -3.376 10.029 1.00 97.12 94 ILE A O 1
ATOM 687 N N . ALA A 1 95 ? -17.834 -3.858 11.036 1.00 97.31 95 ALA A N 1
ATOM 688 C CA . ALA A 1 95 ? -18.058 -5.110 10.313 1.00 97.31 95 ALA A CA 1
ATOM 689 C C . ALA A 1 95 ? -18.071 -4.911 8.788 1.00 97.31 95 ALA A C 1
ATOM 691 O O . ALA A 1 95 ? -17.491 -5.705 8.047 1.00 97.31 95 ALA A O 1
ATOM 692 N N . LYS A 1 96 ? -18.672 -3.815 8.307 1.00 97.06 96 LYS A N 1
ATOM 693 C CA . LYS A 1 96 ? -18.648 -3.443 6.886 1.00 97.06 96 LYS A CA 1
ATOM 694 C C . LYS A 1 96 ? -17.234 -3.121 6.397 1.00 97.06 96 LYS A C 1
ATOM 696 O O . LYS A 1 96 ? -16.868 -3.497 5.282 1.00 97.06 96 LYS A O 1
ATOM 701 N N . THR A 1 97 ? -16.444 -2.441 7.224 1.00 96.50 97 THR A N 1
ATOM 702 C CA . THR A 1 97 ? -15.041 -2.131 6.924 1.00 96.50 97 THR A CA 1
ATOM 703 C C . THR A 1 97 ? -14.223 -3.413 6.823 1.00 96.50 97 THR A C 1
ATOM 705 O O . THR A 1 97 ? -13.503 -3.611 5.848 1.00 96.50 97 THR A O 1
ATOM 708 N N . GLU A 1 98 ? -14.389 -4.328 7.779 1.00 96.50 98 GLU A N 1
ATOM 709 C CA . GLU A 1 98 ? -13.727 -5.629 7.746 1.00 96.50 98 GLU A CA 1
ATOM 710 C C . GLU A 1 98 ? -14.102 -6.454 6.517 1.00 96.50 98 GLU A C 1
ATOM 712 O O . GLU A 1 98 ? -13.225 -7.079 5.930 1.00 96.50 98 GLU A O 1
ATOM 717 N N . ALA A 1 99 ? -15.382 -6.477 6.132 1.00 96.38 99 ALA A N 1
ATOM 718 C CA . ALA A 1 99 ? -15.839 -7.194 4.944 1.00 96.38 99 ALA A CA 1
ATOM 719 C C . ALA A 1 99 ? -15.191 -6.629 3.672 1.00 96.38 99 ALA A C 1
ATOM 721 O O . ALA A 1 99 ? -14.585 -7.374 2.911 1.00 96.38 99 ALA A O 1
ATOM 722 N N . THR A 1 100 ? -15.209 -5.302 3.512 1.00 95.56 100 THR A N 1
ATOM 723 C CA . THR A 1 100 ? -14.564 -4.625 2.373 1.00 95.56 100 THR A CA 1
ATOM 724 C C . THR A 1 100 ? -13.073 -4.954 2.286 1.00 95.56 100 THR A C 1
ATOM 726 O O . THR A 1 100 ? -12.561 -5.258 1.212 1.00 95.56 100 THR A O 1
ATOM 729 N N . LEU A 1 101 ? -12.368 -4.927 3.422 1.00 93.94 101 LEU A N 1
ATOM 730 C CA . LEU A 1 101 ? -10.947 -5.266 3.460 1.00 93.94 101 LEU A CA 1
ATOM 731 C C . LEU A 1 101 ? -10.702 -6.748 3.144 1.00 93.94 101 LEU A C 1
ATOM 733 O O . LEU A 1 101 ? -9.737 -7.048 2.455 1.00 93.94 101 LEU A O 1
ATOM 737 N N . LYS A 1 102 ? -11.559 -7.670 3.604 1.00 93.56 102 LYS A N 1
ATOM 738 C CA . LYS A 1 102 ? -11.449 -9.112 3.301 1.00 93.56 102 LYS A CA 1
ATOM 739 C C . LYS A 1 102 ? -11.665 -9.422 1.817 1.00 93.56 102 LYS A C 1
ATOM 741 O O . LYS A 1 102 ? -11.051 -10.355 1.315 1.00 93.56 102 LYS A O 1
ATOM 746 N N . ASP A 1 103 ? -12.497 -8.639 1.135 1.00 93.75 103 ASP A N 1
ATOM 747 C CA . ASP A 1 103 ? -12.793 -8.810 -0.293 1.00 93.75 103 ASP A CA 1
ATOM 748 C C . ASP A 1 103 ? -11.732 -8.169 -1.214 1.00 93.75 103 ASP A C 1
ATOM 750 O O . ASP A 1 103 ? -11.810 -8.292 -2.436 1.00 93.75 103 ASP A O 1
ATOM 754 N N . THR A 1 104 ? -10.729 -7.485 -0.651 1.00 89.44 104 THR A N 1
ATOM 755 C CA . THR A 1 104 ? -9.666 -6.815 -1.413 1.00 89.44 104 THR A CA 1
ATOM 756 C C . THR A 1 104 ? -8.477 -7.755 -1.626 1.00 89.44 104 THR A C 1
ATOM 758 O O . THR A 1 104 ? -7.863 -8.206 -0.662 1.00 89.44 104 THR A O 1
ATOM 761 N N . GLU A 1 105 ? -8.084 -8.001 -2.881 1.00 88.44 105 GLU A N 1
ATOM 762 C CA . GLU A 1 105 ? -7.023 -8.967 -3.234 1.00 88.44 105 GLU A CA 1
ATOM 763 C C . GLU A 1 105 ? -5.646 -8.665 -2.609 1.00 88.44 105 GLU A C 1
ATOM 765 O O . GLU A 1 105 ? -4.837 -9.566 -2.391 1.00 88.44 105 GLU A O 1
ATOM 770 N N . PHE A 1 106 ? -5.393 -7.401 -2.268 1.00 85.56 106 PHE A N 1
ATOM 771 C CA . PHE A 1 106 ? -4.134 -6.934 -1.688 1.00 85.56 106 PHE A CA 1
ATOM 772 C C . PHE A 1 106 ? -4.086 -7.021 -0.153 1.00 85.56 106 PHE A C 1
ATOM 774 O O . PHE A 1 106 ? -3.082 -6.642 0.456 1.00 85.56 106 PHE A O 1
ATOM 781 N N . VAL A 1 107 ? -5.138 -7.534 0.493 1.00 90.25 107 VAL A N 1
ATOM 782 C CA . VAL A 1 107 ? -5.222 -7.686 1.951 1.00 90.25 107 VAL A CA 1
ATOM 783 C C . VAL A 1 107 ? -5.186 -9.167 2.325 1.00 90.25 107 VAL A C 1
ATOM 785 O O . VAL A 1 107 ? -6.117 -9.919 2.068 1.00 90.25 107 VAL A O 1
ATOM 788 N N . GLY A 1 108 ? -4.113 -9.601 2.986 1.00 86.81 108 GLY A N 1
ATOM 789 C CA . GLY A 1 108 ? -3.926 -11.008 3.358 1.00 86.81 108 GLY A CA 1
ATOM 790 C C . GLY A 1 108 ? -4.642 -11.399 4.652 1.00 86.81 108 GLY A C 1
ATOM 791 O O . GLY A 1 108 ? -5.039 -12.548 4.838 1.00 86.81 108 GLY A O 1
ATOM 792 N N . ARG A 1 109 ? -4.798 -10.451 5.581 1.00 90.44 109 ARG A N 1
ATOM 793 C CA . ARG A 1 109 ? -5.470 -10.671 6.868 1.00 90.44 109 ARG A CA 1
ATOM 794 C C . ARG A 1 109 ? -6.038 -9.367 7.395 1.00 90.44 109 ARG A C 1
ATOM 796 O O . ARG A 1 109 ? -5.335 -8.365 7.429 1.00 90.44 109 ARG A O 1
ATOM 803 N N . VAL A 1 110 ? -7.260 -9.406 7.907 1.00 93.62 110 VAL A N 1
ATOM 804 C CA . VAL A 1 110 ? -7.864 -8.273 8.616 1.00 93.62 110 VAL A CA 1
ATOM 805 C C . VAL A 1 110 ? -7.758 -8.491 10.121 1.00 93.62 110 VAL A C 1
ATOM 807 O O . VAL A 1 110 ? -8.088 -9.567 10.619 1.00 93.62 110 VAL A O 1
ATOM 810 N N . VAL A 1 111 ? -7.281 -7.476 10.838 1.00 94.06 111 VAL A N 1
ATOM 811 C CA . VAL A 1 111 ? -7.212 -7.442 12.300 1.00 94.06 111 VAL A CA 1
ATOM 812 C C . VAL A 1 111 ? -8.311 -6.506 12.811 1.00 94.06 111 VAL A C 1
ATOM 814 O O . VAL A 1 111 ? -8.290 -5.314 12.480 1.00 94.06 111 VAL A O 1
ATOM 817 N N . PRO A 1 112 ? -9.271 -7.026 13.596 1.00 93.69 112 PRO A N 1
ATOM 818 C CA . PRO A 1 112 ? -10.360 -6.225 14.131 1.00 93.69 112 PRO A CA 1
ATOM 819 C C . PRO A 1 112 ? -9.857 -5.261 15.217 1.00 93.69 112 PRO A C 1
ATOM 821 O O . PRO A 1 112 ? -8.836 -5.529 15.865 1.00 93.69 112 PRO A O 1
ATOM 824 N N . PRO A 1 113 ? -10.578 -4.155 15.458 1.00 94.75 113 PRO A N 1
ATOM 825 C CA . PRO A 1 113 ? -10.221 -3.200 16.494 1.00 94.75 113 PRO A CA 1
ATOM 826 C C . PRO A 1 113 ? -10.369 -3.819 17.892 1.00 94.75 113 PRO A C 1
ATOM 828 O O . PRO A 1 113 ? -11.351 -4.505 18.176 1.00 94.75 113 PRO A O 1
ATOM 831 N N . GLN A 1 114 ? -9.400 -3.573 18.780 1.00 93.94 114 GLN A N 1
ATOM 832 C CA . GLN A 1 114 ? -9.373 -4.123 20.138 1.00 93.94 114 GLN A CA 1
ATOM 833 C C . GLN A 1 114 ? -9.303 -3.016 21.203 1.00 93.94 114 GLN A C 1
ATOM 835 O O . GLN A 1 114 ? -8.523 -2.065 21.049 1.00 93.94 114 GLN A O 1
ATOM 840 N N . PRO A 1 115 ? -10.060 -3.141 22.312 1.00 91.81 115 PRO A N 1
ATOM 841 C CA . PRO A 1 115 ? -9.959 -2.228 23.448 1.00 91.81 115 PRO A CA 1
ATOM 842 C C . PRO A 1 115 ? -8.528 -2.131 23.984 1.00 91.81 115 PRO A C 1
ATOM 844 O O . PRO A 1 115 ? -7.843 -3.139 24.134 1.00 91.81 115 PRO A O 1
ATOM 847 N N . GLY A 1 116 ? -8.069 -0.912 24.275 1.00 89.69 116 GLY A N 1
ATOM 848 C CA . GLY A 1 116 ? -6.728 -0.672 24.823 1.00 89.69 116 GLY A CA 1
ATOM 849 C C . GLY A 1 116 ? -5.579 -0.773 23.814 1.00 89.69 116 GLY A C 1
ATOM 850 O O . GLY A 1 116 ? -4.447 -0.465 24.178 1.00 89.69 116 GLY A O 1
ATOM 851 N N . MET A 1 117 ? -5.855 -1.149 22.561 1.00 91.50 117 MET A N 1
ATOM 852 C CA . MET A 1 117 ? -4.866 -1.143 21.478 1.00 91.50 117 MET A CA 1
ATOM 853 C C . MET A 1 117 ? -5.282 -0.232 20.324 1.00 91.50 117 MET A C 1
ATOM 855 O O . MET A 1 117 ? -4.579 0.723 20.014 1.00 91.50 117 MET A O 1
ATOM 859 N N . SER A 1 118 ? -6.427 -0.510 19.701 1.00 94.19 118 SER A N 1
ATOM 860 C CA . SER A 1 118 ? -6.881 0.163 18.475 1.00 94.19 118 SER A CA 1
ATOM 861 C C . SER A 1 118 ? -8.290 0.744 18.579 1.00 94.19 118 SER A C 1
ATOM 863 O O . SER A 1 118 ? -8.827 1.219 17.584 1.00 94.19 118 SER A O 1
ATOM 865 N N . ILE A 1 119 ? -8.871 0.754 19.780 1.00 96.56 119 ILE A N 1
ATOM 866 C CA . ILE A 1 119 ? -10.053 1.549 20.128 1.00 96.56 119 ILE A CA 1
ATOM 867 C C . ILE A 1 119 ? -9.609 2.657 21.085 1.00 96.56 119 ILE A C 1
ATOM 869 O O . ILE A 1 119 ? -8.881 2.392 22.048 1.00 96.56 119 ILE A O 1
ATOM 873 N N . SER A 1 120 ? -10.023 3.894 20.814 1.00 96.44 120 SER A N 1
ATOM 874 C CA . SER A 1 120 ? -9.719 5.054 21.653 1.00 96.44 120 SER A CA 1
ATOM 875 C C . SER A 1 120 ? -10.297 4.901 23.061 1.00 96.44 120 SER A C 1
ATOM 877 O O . SER A 1 120 ? -11.266 4.178 23.289 1.00 96.44 120 SER A O 1
ATOM 879 N N . LYS A 1 121 ? -9.710 5.606 24.037 1.00 94.88 121 LYS A N 1
ATOM 880 C CA . LYS A 1 121 ? -10.156 5.545 25.444 1.00 94.88 121 LYS A CA 1
ATOM 881 C C . LYS A 1 121 ? -11.611 5.980 25.633 1.00 94.88 121 LYS A C 1
ATOM 883 O O . LYS A 1 121 ? -12.268 5.496 26.544 1.00 94.88 121 LYS A O 1
ATOM 888 N N . ASP A 1 122 ? -12.078 6.893 24.790 1.00 94.25 122 ASP A N 1
ATOM 889 C CA . ASP A 1 122 ? -13.452 7.398 24.761 1.00 94.25 122 ASP A CA 1
ATOM 890 C C . ASP A 1 122 ? -14.396 6.534 23.901 1.00 94.25 122 ASP A C 1
ATOM 892 O O . ASP A 1 122 ? -15.591 6.793 23.852 1.00 94.25 122 ASP A O 1
ATOM 896 N N . GLY A 1 123 ? -13.884 5.497 23.229 1.00 95.94 123 GLY A N 1
ATOM 897 C CA . GLY A 1 123 ? -14.665 4.564 22.418 1.00 95.94 123 GLY A CA 1
ATOM 898 C C . GLY A 1 123 ? -15.148 5.110 21.073 1.00 95.94 123 GLY A C 1
ATOM 899 O O . GLY A 1 123 ? -15.721 4.344 20.303 1.00 95.94 123 GLY A O 1
ATOM 900 N N . HIS A 1 124 ? -14.911 6.385 20.763 1.00 97.56 124 HIS A N 1
ATOM 901 C CA . HIS A 1 124 ? -15.420 7.056 19.562 1.00 97.56 124 HIS A CA 1
ATOM 902 C C . HIS A 1 124 ? -14.607 6.784 18.295 1.00 97.56 124 HIS A C 1
ATOM 904 O O . HIS A 1 124 ? -15.030 7.139 17.196 1.00 97.56 124 HIS A O 1
ATOM 910 N N . THR A 1 125 ? -13.431 6.170 18.428 1.00 96.81 125 THR A N 1
ATOM 911 C CA . THR A 1 125 ? -12.533 5.873 17.311 1.00 96.81 125 THR A CA 1
ATOM 912 C C . THR A 1 125 ? -12.055 4.434 17.387 1.00 96.81 125 THR A C 1
ATOM 914 O O . THR A 1 125 ? -11.594 3.980 18.433 1.00 96.81 125 THR A O 1
ATOM 917 N N . ALA A 1 126 ? -12.112 3.726 16.266 1.00 97.12 126 ALA A N 1
ATOM 918 C CA . ALA A 1 126 ? -11.584 2.380 16.116 1.00 97.12 126 ALA A CA 1
ATOM 919 C C . ALA A 1 126 ? -10.738 2.281 14.843 1.00 97.12 126 ALA A C 1
ATOM 921 O O . ALA A 1 126 ? -11.092 2.853 13.815 1.00 97.12 126 ALA A O 1
ATOM 922 N N . ILE A 1 127 ? -9.630 1.545 14.902 1.00 96.94 127 ILE A N 1
ATOM 923 C CA . ILE A 1 127 ? -8.748 1.306 13.757 1.00 96.94 127 ILE A CA 1
ATOM 924 C C . ILE A 1 127 ? -8.846 -0.164 13.355 1.00 96.94 127 ILE A C 1
ATOM 926 O O . ILE A 1 127 ? -8.471 -1.051 14.123 1.00 96.94 127 ILE A O 1
ATOM 930 N N . VAL A 1 128 ? -9.325 -0.410 12.136 1.00 96.56 128 VAL A N 1
ATOM 931 C CA . VAL A 1 128 ? -9.302 -1.725 11.487 1.00 96.56 128 VAL A CA 1
ATOM 932 C C . VAL A 1 128 ? -8.021 -1.820 10.664 1.00 96.56 128 VAL A C 1
ATOM 934 O O . VAL A 1 128 ? -7.743 -0.929 9.859 1.00 96.56 128 VAL A O 1
ATOM 937 N N . GLN A 1 129 ? -7.228 -2.875 10.853 1.00 94.19 129 GLN A N 1
ATOM 938 C CA . GLN A 1 129 ? -5.964 -3.035 10.126 1.00 94.19 129 GLN A CA 1
ATOM 939 C C . GLN A 1 129 ? -6.082 -4.131 9.065 1.00 94.19 129 GLN A C 1
ATOM 941 O O . GLN A 1 129 ? -6.507 -5.245 9.365 1.00 94.19 129 GLN A O 1
ATOM 946 N N . GLY A 1 130 ? -5.676 -3.835 7.834 1.00 93.50 130 GLY A N 1
ATOM 947 C CA . GLY A 1 130 ? -5.514 -4.803 6.753 1.00 93.50 130 GLY A CA 1
ATOM 948 C C . GLY A 1 130 ? -4.034 -5.090 6.527 1.00 93.50 130 GLY A C 1
ATOM 949 O O . GLY A 1 130 ? -3.288 -4.212 6.102 1.00 93.50 130 GLY A O 1
ATOM 950 N N . ALA A 1 131 ? -3.592 -6.309 6.818 1.00 90.88 131 ALA A N 1
ATOM 951 C CA . ALA A 1 131 ? -2.237 -6.750 6.529 1.00 90.88 131 ALA A CA 1
ATOM 952 C C . ALA A 1 131 ? -2.026 -6.845 5.013 1.00 90.88 131 ALA A C 1
ATOM 954 O O . ALA A 1 131 ? -2.824 -7.483 4.326 1.00 90.88 131 ALA A O 1
ATOM 955 N N . ALA A 1 132 ? -0.944 -6.257 4.512 1.00 88.19 132 ALA A N 1
ATOM 956 C CA . ALA A 1 132 ? -0.569 -6.332 3.105 1.00 88.19 132 ALA A CA 1
ATOM 957 C C . ALA A 1 132 ? -0.346 -7.787 2.659 1.00 88.19 132 ALA A C 1
ATOM 959 O O . ALA A 1 132 ? 0.329 -8.554 3.349 1.00 88.19 132 ALA A O 1
ATOM 960 N N . ALA A 1 133 ? -0.893 -8.155 1.499 1.00 85.94 133 ALA A N 1
ATOM 961 C CA . ALA A 1 133 ? -0.661 -9.452 0.857 1.00 85.94 133 ALA A CA 1
ATOM 962 C C . ALA A 1 133 ? 0.549 -9.451 -0.097 1.00 85.94 133 ALA A C 1
ATOM 964 O O . ALA A 1 133 ? 1.049 -10.518 -0.449 1.00 85.94 133 ALA A O 1
ATOM 965 N N . GLY A 1 134 ? 1.010 -8.270 -0.523 1.00 77.75 134 GLY A N 1
ATOM 966 C CA . GLY A 1 134 ? 2.088 -8.095 -1.500 1.00 77.75 134 GLY A CA 1
ATOM 967 C C . GLY A 1 134 ? 3.279 -7.295 -0.971 1.00 77.75 134 GLY A C 1
ATOM 968 O O . GLY A 1 134 ? 3.327 -6.889 0.192 1.00 77.75 134 GLY A O 1
ATOM 969 N N . THR A 1 135 ? 4.260 -7.053 -1.843 1.00 74.88 135 THR A N 1
ATOM 970 C CA . THR A 1 135 ? 5.387 -6.164 -1.530 1.00 74.88 135 THR A CA 1
ATOM 971 C C . THR A 1 135 ? 4.922 -4.708 -1.448 1.00 74.88 135 THR A C 1
ATOM 973 O O . THR A 1 135 ? 3.861 -4.351 -1.955 1.00 74.88 135 THR A O 1
ATOM 976 N N . SER A 1 136 ? 5.740 -3.819 -0.877 1.00 73.44 136 SER A N 1
ATOM 977 C CA . SER A 1 136 ? 5.439 -2.378 -0.849 1.00 73.44 136 SER A CA 1
ATOM 978 C C . SER A 1 136 ? 5.151 -1.789 -2.236 1.00 73.44 136 SER A C 1
ATOM 980 O O . SER A 1 136 ? 4.329 -0.890 -2.349 1.00 73.44 136 SER A O 1
ATOM 982 N N . ASN A 1 137 ? 5.784 -2.307 -3.295 1.00 73.19 137 ASN A N 1
ATOM 983 C CA . ASN A 1 137 ? 5.513 -1.866 -4.665 1.00 73.19 137 ASN A CA 1
ATOM 984 C C . ASN A 1 137 ? 4.146 -2.344 -5.164 1.00 73.19 137 ASN A C 1
ATOM 986 O O . ASN A 1 137 ? 3.463 -1.597 -5.859 1.00 73.19 137 ASN A O 1
ATOM 990 N N . ASP A 1 138 ? 3.747 -3.569 -4.812 1.00 76.31 138 ASP A N 1
ATOM 991 C CA . ASP A 1 138 ? 2.442 -4.119 -5.191 1.00 76.31 138 ASP A CA 1
ATOM 992 C C . ASP A 1 138 ? 1.319 -3.348 -4.489 1.00 76.31 138 ASP A C 1
ATOM 994 O O . ASP A 1 138 ? 0.345 -2.965 -5.124 1.00 76.31 138 ASP A O 1
ATOM 998 N N . MET A 1 139 ? 1.517 -3.012 -3.209 1.00 79.12 139 MET A N 1
ATOM 999 C CA . MET A 1 139 ? 0.563 -2.233 -2.412 1.00 79.12 139 MET A CA 1
ATOM 1000 C C . MET A 1 139 ? 0.392 -0.780 -2.878 1.00 79.12 139 MET A C 1
ATOM 1002 O O . MET A 1 139 ? -0.631 -0.179 -2.587 1.00 79.12 139 MET A O 1
ATOM 1006 N N . VAL A 1 140 ? 1.374 -0.195 -3.575 1.00 75.81 140 VAL A N 1
ATOM 1007 C CA . VAL A 1 140 ? 1.253 1.153 -4.175 1.00 75.81 140 VAL A CA 1
ATOM 1008 C C . VAL A 1 140 ? 0.487 1.118 -5.502 1.00 75.81 140 VAL A C 1
ATOM 1010 O O . VAL A 1 140 ? -0.050 2.137 -5.928 1.00 75.81 140 VAL A O 1
ATOM 1013 N N . ARG A 1 141 ? 0.466 -0.034 -6.181 1.00 69.69 141 ARG A N 1
ATOM 1014 C CA . ARG A 1 141 ? -0.263 -0.221 -7.444 1.00 69.69 141 ARG A CA 1
ATOM 1015 C C . ARG A 1 141 ? -1.733 -0.601 -7.242 1.00 69.69 141 ARG A C 1
ATOM 1017 O O . ARG A 1 141 ? -2.504 -0.423 -8.181 1.00 69.69 141 ARG A O 1
ATOM 1024 N N . ALA A 1 142 ? -2.046 -1.168 -6.079 1.00 63.31 142 ALA A N 1
ATOM 1025 C CA . ALA A 1 142 ? -3.376 -1.558 -5.616 1.00 63.31 142 ALA A CA 1
ATOM 1026 C C . ALA A 1 142 ? -4.339 -0.367 -5.520 1.00 63.31 142 ALA A C 1
ATOM 1028 O O . ALA A 1 142 ? -5.509 -0.534 -5.932 1.00 63.31 142 ALA A O 1
#

Radius of gyration: 28.27 Å; chains: 1; bounding box: 64×30×77 Å

Sequence (142 aa):
MSTVGPIGRLGRYTATHFKQVAIGWGILVLVLAVFAPRVESALSGAGWEASGSESVQARQLIDKNVGGLSSSALQVVVHSETQTATDPAFQAAIAKTEATLKDTEFVGRVVPPQPGMSISKDGHTAIVQGAAAGTSNDMVRA

Secondary structure (DSSP, 8-state):
-----HHHHHHHHHHHTHHHHHHHHHHHHHHHHHHHHHHHHHS-S---S-TT-HHHHHHHHHHHHHTT-STT-EEEEEE-SS--TTSHHHHHHHHHHHHHHHT-TTEEEEE---BTTTB-TTSSEEEEEEEESS-HHHHHH-

pLDDT: mean 87.29, std 10.11, range [51.81, 97.81]

Foldseek 3Di:
DPPDPPVVVVVVVCVVCVVVVVVVVVVVVVVVVVCVVVVVVVDFPDDPDDPPDPVVVVQVVCLVPVQQQGPLKDKDKQFDPPDFQPDPVSVVVQVVVLVVLVPDPQFPDKDGFDPPPAADPVRGMGIIIGRGPDDSRVSVVD